Protein AF-A0A3D2P5N6-F1 (afdb_monomer_lite)

Radius of gyration: 14.39 Å; chains: 1; bounding box: 35×22×39 Å

Secondary structure (DSSP, 8-state):
---EEEEEEEETTEEEEEEEETTEEEEEEEEE-TTSEEEEEEEEEEE-SSSTTS-EEEEEEEEEEE--

Foldseek 3Di:
DWDKAKDWDDDPFKIWIWIATRNWIKIKIWGHDPQQKIKIWIWTWDDPDPDPPPDIDIDIDIDIGGHD

Sequence (68 aa):
THLHLGAEVGWKMMRIRGGFNQGYPTFGFGIYTPILLDIEYTYYSTELGKFAGQIPETNHMLALALRF

pLDDT: mean 78.44, std 9.74, range [50.88, 89.94]

Structure (mmCIF, N/CA/C/O backbone):
data_AF-A0A3D2P5N6-F1
#
_entry.id   AF-A0A3D2P5N6-F1
#
loop_
_atom_site.group_PDB
_atom_site.id
_atom_site.type_symbol
_atom_site.label_atom_id
_atom_site.label_alt_id
_atom_site.label_comp_id
_atom_site.label_asym_id
_atom_site.label_entity_id
_atom_site.label_seq_id
_atom_site.pdbx_PDB_ins_code
_atom_site.Cartn_x
_atom_site.Cartn_y
_atom_site.Cartn_z
_atom_site.occupancy
_atom_site.B_iso_or_equiv
_atom_site.auth_seq_id
_atom_site.auth_comp_id
_atom_site.auth_asym_id
_atom_site.auth_atom_id
_atom_site.pdbx_PDB_model_num
ATOM 1 N N . THR A 1 1 ? 2.106 -14.476 -21.605 1.00 50.88 1 THR A N 1
ATOM 2 C CA . THR A 1 1 ? 1.535 -14.945 -20.328 1.00 50.88 1 THR A CA 1
ATOM 3 C C . THR A 1 1 ? 1.881 -13.926 -19.271 1.00 50.88 1 THR A C 1
ATOM 5 O O . THR A 1 1 ? 3.059 -13.753 -18.996 1.00 50.88 1 THR A O 1
ATOM 8 N N . HIS A 1 2 ? 0.906 -13.170 -18.775 1.00 61.72 2 HIS A N 1
ATOM 9 C CA . HIS A 1 2 ? 1.155 -12.113 -17.794 1.00 61.72 2 HIS A CA 1
ATOM 10 C C . HIS A 1 2 ? 1.234 -12.745 -16.398 1.00 61.72 2 HIS A C 1
ATOM 12 O O . HIS A 1 2 ? 0.351 -13.515 -16.023 1.00 61.72 2 HIS A O 1
ATOM 18 N N . LEU A 1 3 ? 2.328 -12.500 -15.672 1.00 66.69 3 LEU A N 1
ATOM 19 C CA . LEU A 1 3 ? 2.525 -13.008 -14.316 1.00 66.69 3 LEU A CA 1
ATOM 20 C C . LEU A 1 3 ? 2.010 -11.966 -13.321 1.00 66.69 3 LEU A C 1
ATOM 22 O O . LEU A 1 3 ? 2.472 -10.823 -13.315 1.00 66.69 3 LEU A O 1
ATOM 26 N N . HIS A 1 4 ? 1.059 -12.386 -12.494 1.00 75.94 4 HIS A N 1
ATOM 27 C CA . HIS A 1 4 ? 0.464 -11.584 -11.435 1.00 75.94 4 HIS A CA 1
ATOM 28 C C . HIS A 1 4 ? 0.727 -12.304 -10.116 1.00 75.94 4 HIS A C 1
ATOM 30 O O . HIS A 1 4 ? 0.257 -13.424 -9.918 1.00 75.94 4 HIS A O 1
ATOM 36 N N . LEU A 1 5 ? 1.505 -11.689 -9.232 1.00 77.94 5 LEU A N 1
ATOM 37 C CA . LEU A 1 5 ? 1.787 -12.218 -7.899 1.00 77.94 5 LEU A CA 1
ATOM 38 C C . LEU A 1 5 ? 1.362 -11.175 -6.878 1.00 77.94 5 LEU A C 1
ATOM 40 O O . LEU A 1 5 ? 1.667 -10.003 -7.036 1.00 77.94 5 LEU A O 1
ATOM 44 N N . GLY A 1 6 ? 0.650 -11.574 -5.834 1.00 81.88 6 GLY A N 1
ATOM 45 C CA . GLY A 1 6 ? 0.151 -10.648 -4.825 1.00 81.88 6 GLY A CA 1
ATOM 46 C C . GLY A 1 6 ? 0.090 -11.301 -3.458 1.00 81.88 6 GLY A C 1
ATOM 47 O O . GLY A 1 6 ? -0.192 -12.491 -3.346 1.00 81.88 6 GLY A O 1
ATOM 48 N N . ALA A 1 7 ? 0.355 -10.509 -2.430 1.00 84.25 7 ALA A N 1
ATOM 49 C CA . ALA A 1 7 ? 0.203 -10.846 -1.030 1.00 84.25 7 ALA A CA 1
ATOM 50 C C . ALA A 1 7 ? -0.674 -9.787 -0.351 1.00 84.25 7 ALA A C 1
ATOM 52 O O . ALA A 1 7 ? -0.516 -8.584 -0.557 1.00 84.25 7 ALA A O 1
ATOM 53 N N . GLU A 1 8 ? -1.601 -10.242 0.481 1.00 86.50 8 GLU A N 1
ATOM 54 C CA . GLU A 1 8 ? -2.402 -9.389 1.353 1.00 86.50 8 GLU A CA 1
ATOM 55 C C . GLU A 1 8 ? -2.154 -9.805 2.804 1.00 86.50 8 GLU A C 1
ATOM 57 O O . GLU A 1 8 ? -2.167 -10.991 3.129 1.00 86.50 8 GLU A O 1
ATOM 62 N N . VAL A 1 9 ? -1.943 -8.821 3.675 1.00 85.56 9 VAL A N 1
ATOM 63 C CA . VAL A 1 9 ? -1.835 -8.986 5.123 1.00 85.56 9 VAL A CA 1
ATOM 64 C C . VAL A 1 9 ? -2.878 -8.089 5.777 1.00 85.56 9 VAL A C 1
ATOM 66 O O . VAL A 1 9 ? -2.814 -6.866 5.681 1.00 85.56 9 VAL A O 1
ATOM 69 N N . GLY A 1 10 ? -3.859 -8.700 6.436 1.00 84.19 10 GLY A N 1
ATOM 70 C CA . GLY A 1 10 ? -4.941 -7.998 7.120 1.00 84.19 10 GLY A CA 1
ATOM 71 C C . GLY A 1 10 ? -4.908 -8.201 8.632 1.00 84.19 10 GLY A C 1
ATOM 72 O O . GLY A 1 10 ? -4.830 -9.327 9.114 1.00 84.19 10 GLY A O 1
ATOM 73 N N . TRP A 1 11 ? -5.044 -7.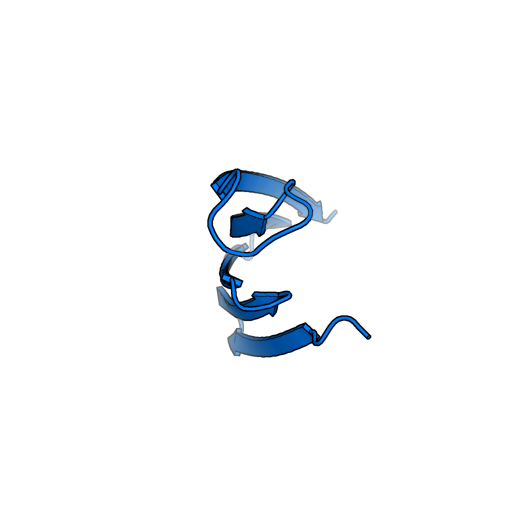104 9.371 1.00 82.94 11 TRP A N 1
ATOM 74 C CA . TRP A 1 11 ? -5.410 -7.053 10.784 1.00 82.94 11 TRP A CA 1
ATOM 75 C C . TRP A 1 11 ? -6.811 -6.453 10.950 1.00 82.94 11 TRP A C 1
ATOM 77 O O . TRP A 1 11 ? -7.354 -5.828 10.044 1.00 82.94 11 TRP A O 1
ATOM 87 N N . LYS A 1 12 ? -7.393 -6.602 12.147 1.00 77.25 12 LYS A N 1
ATOM 88 C CA . LYS A 1 12 ? -8.781 -6.220 12.483 1.00 77.25 12 LYS A CA 1
ATOM 89 C C . LYS A 1 12 ? -9.190 -4.790 12.071 1.00 77.25 12 LYS A C 1
ATOM 91 O O . LYS A 1 12 ? -10.375 -4.546 11.891 1.00 77.25 12 LYS A O 1
ATOM 96 N N . MET A 1 13 ? -8.233 -3.868 11.944 1.00 80.50 13 MET A N 1
ATOM 97 C CA . MET A 1 13 ? -8.466 -2.456 11.607 1.00 80.50 13 MET A CA 1
ATOM 98 C C . MET A 1 13 ? -7.696 -1.985 10.360 1.00 80.50 13 MET A C 1
ATOM 100 O O . MET A 1 13 ? -7.928 -0.884 9.878 1.00 80.50 13 MET A O 1
ATOM 104 N N . MET A 1 14 ? -6.760 -2.780 9.835 1.00 85.88 14 MET A N 1
ATOM 105 C CA . MET A 1 14 ? -5.859 -2.346 8.763 1.00 85.88 14 MET A CA 1
ATOM 106 C C . MET A 1 14 ? -5.561 -3.497 7.818 1.00 85.88 14 MET A C 1
ATOM 108 O O . MET A 1 14 ? -5.343 -4.619 8.260 1.00 85.88 14 MET A O 1
ATOM 112 N N . ARG A 1 15 ? -5.472 -3.219 6.527 1.00 88.06 15 ARG A N 1
ATOM 113 C CA . ARG A 1 15 ? -5.137 -4.189 5.490 1.00 88.06 15 ARG A CA 1
ATOM 114 C C . ARG A 1 15 ? -4.026 -3.626 4.629 1.00 88.06 15 ARG A C 1
ATOM 116 O O . ARG A 1 15 ? -4.124 -2.517 4.135 1.00 88.06 15 ARG A O 1
ATOM 123 N N . ILE A 1 16 ? -2.964 -4.386 4.441 1.00 88.19 16 ILE A N 1
ATOM 124 C CA . ILE A 1 16 ? -1.846 -4.019 3.582 1.00 88.19 16 ILE A CA 1
ATOM 125 C C . ILE A 1 16 ? -1.813 -5.023 2.439 1.00 88.19 16 ILE A C 1
ATOM 127 O O . ILE A 1 16 ? -1.853 -6.230 2.659 1.00 88.19 16 ILE A O 1
ATOM 131 N N . ARG A 1 17 ? -1.766 -4.529 1.209 1.00 86.50 17 ARG A N 1
ATOM 132 C CA . ARG A 1 17 ? -1.658 -5.318 -0.015 1.00 86.50 17 ARG A CA 1
ATOM 133 C C . ARG A 1 17 ? -0.346 -4.968 -0.696 1.00 86.50 17 ARG A C 1
ATOM 135 O O . ARG A 1 17 ? 0.018 -3.805 -0.794 1.00 86.50 17 ARG A O 1
ATOM 142 N N . GLY A 1 18 ? 0.371 -5.968 -1.169 1.00 87.75 18 GLY A N 1
ATOM 143 C CA . GLY A 1 18 ? 1.576 -5.794 -1.964 1.00 87.75 18 GLY A CA 1
ATOM 144 C C . GLY A 1 18 ? 1.547 -6.792 -3.102 1.00 87.75 18 GLY A C 1
ATOM 145 O O . GLY A 1 18 ? 1.229 -7.955 -2.891 1.00 87.75 18 GLY A O 1
ATOM 146 N N . GLY A 1 19 ? 1.854 -6.371 -4.316 1.00 83.25 19 GLY A N 1
ATOM 147 C CA . GLY A 1 19 ? 1.863 -7.266 -5.461 1.00 83.25 19 GLY A CA 1
ATOM 148 C C . GLY A 1 19 ? 2.852 -6.844 -6.522 1.00 83.25 19 GLY A C 1
ATOM 149 O O . GLY A 1 19 ? 3.426 -5.766 -6.473 1.00 83.25 19 GLY A O 1
ATOM 150 N N . PHE A 1 20 ? 3.044 -7.726 -7.483 1.00 77.88 20 PHE A N 1
ATOM 151 C CA . PHE A 1 20 ? 3.794 -7.515 -8.696 1.00 77.88 20 PHE A CA 1
ATOM 152 C C . PHE A 1 20 ? 2.885 -7.861 -9.865 1.00 77.88 20 PHE A C 1
ATOM 154 O O . PHE A 1 20 ? 2.429 -8.998 -10.010 1.00 77.88 20 PHE A O 1
ATOM 161 N N . ASN A 1 21 ? 2.619 -6.864 -10.695 1.00 74.06 21 ASN A N 1
ATOM 162 C CA . ASN A 1 21 ? 1.862 -7.010 -11.922 1.00 74.06 21 ASN A CA 1
ATOM 163 C C . ASN A 1 21 ? 2.818 -6.811 -13.098 1.00 74.06 21 ASN A C 1
ATOM 165 O O . ASN A 1 21 ? 3.277 -5.697 -13.322 1.00 74.06 21 ASN A O 1
ATOM 169 N N . GLN A 1 22 ? 3.148 -7.883 -13.826 1.00 72.25 22 GLN A N 1
ATOM 170 C CA . GLN A 1 22 ? 4.001 -7.809 -15.025 1.00 72.25 22 GLN A CA 1
ATOM 171 C C . GLN A 1 22 ? 5.353 -7.110 -14.795 1.00 72.25 22 GLN A C 1
ATOM 173 O O . GLN A 1 22 ? 5.816 -6.338 -15.623 1.00 72.25 22 GLN A O 1
ATOM 178 N N . GLY A 1 23 ? 5.991 -7.371 -13.651 1.00 68.81 23 GLY A N 1
ATOM 179 C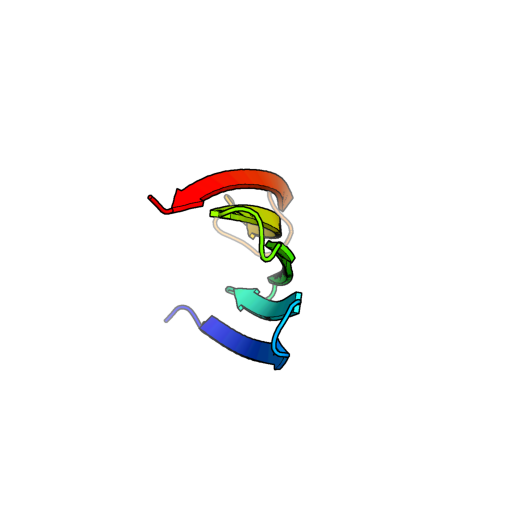 CA . GLY A 1 23 ? 7.273 -6.753 -13.293 1.00 68.81 23 GLY A CA 1
ATOM 180 C C . GLY A 1 23 ? 7.156 -5.420 -12.549 1.00 68.81 23 GLY A C 1
ATOM 181 O O . GLY A 1 23 ? 8.171 -4.925 -12.068 1.00 68.81 23 GLY A O 1
ATOM 182 N N . TYR A 1 24 ? 5.944 -4.886 -12.365 1.00 74.56 24 TYR A N 1
ATOM 183 C CA . TYR A 1 24 ? 5.732 -3.640 -11.632 1.00 74.56 24 TYR A CA 1
ATOM 184 C C . TYR A 1 24 ? 5.214 -3.866 -10.221 1.00 74.56 24 TYR A C 1
ATOM 186 O O . TYR A 1 24 ? 4.222 -4.582 -10.046 1.00 74.56 24 TYR A O 1
ATOM 194 N N . PRO A 1 25 ? 5.831 -3.233 -9.211 1.00 78.69 25 PRO A N 1
ATOM 195 C CA . PRO A 1 25 ? 5.329 -3.286 -7.855 1.00 78.69 25 PRO A CA 1
ATOM 196 C C . PRO A 1 25 ? 3.995 -2.539 -7.740 1.00 78.69 25 PRO A C 1
ATOM 198 O O . PRO A 1 25 ? 3.772 -1.473 -8.311 1.00 78.69 25 PRO A O 1
ATOM 201 N N . THR A 1 26 ? 3.105 -3.125 -6.960 1.00 84.81 26 THR A N 1
ATOM 202 C CA . THR A 1 26 ? 1.815 -2.596 -6.543 1.00 84.81 26 THR A CA 1
ATOM 203 C C . THR A 1 26 ? 1.786 -2.611 -5.024 1.00 84.81 26 THR A C 1
ATOM 205 O O . THR A 1 26 ? 2.178 -3.594 -4.399 1.00 84.81 26 THR A O 1
ATOM 208 N N . PHE A 1 27 ? 1.319 -1.530 -4.422 1.00 87.44 27 PHE A N 1
ATOM 209 C CA . PHE A 1 27 ? 1.181 -1.369 -2.987 1.00 87.44 27 PHE A CA 1
ATOM 210 C C . PHE A 1 27 ? -0.219 -0.855 -2.664 1.00 87.44 27 PHE A C 1
ATOM 212 O O . PHE A 1 27 ? -0.746 0.029 -3.323 1.00 87.44 27 PHE A O 1
ATOM 219 N N . GLY A 1 28 ? -0.844 -1.396 -1.636 1.00 87.12 28 GLY A N 1
ATOM 220 C CA . GLY A 1 28 ? -2.167 -1.009 -1.191 1.00 87.12 28 GLY A CA 1
ATOM 221 C C . GLY A 1 28 ? -2.224 -0.980 0.322 1.00 87.12 28 GLY A C 1
ATOM 222 O O . GLY A 1 28 ? -1.594 -1.778 1.009 1.00 87.12 28 GLY A O 1
ATOM 223 N N . PHE A 1 29 ? -3.005 -0.056 0.841 1.00 89.19 29 PHE A N 1
ATOM 224 C CA . PHE A 1 29 ? -3.213 0.159 2.254 1.00 89.19 29 PHE A CA 1
ATOM 225 C C . PHE A 1 29 ? -4.685 0.485 2.484 1.00 89.19 29 PHE A C 1
ATOM 227 O O . PHE A 1 29 ? -5.234 1.366 1.840 1.00 89.19 29 PHE A O 1
ATOM 234 N N . GLY A 1 30 ? -5.332 -0.237 3.382 1.00 88.62 30 GLY A N 1
ATOM 235 C CA . GLY A 1 30 ? -6.722 -0.062 3.762 1.00 88.62 30 GLY A CA 1
ATOM 236 C C . GLY A 1 30 ? -6.836 0.113 5.266 1.00 88.62 30 GLY A C 1
ATOM 237 O O . GLY A 1 30 ? -6.151 -0.579 6.021 1.00 88.62 30 GLY A O 1
ATOM 238 N N . ILE A 1 31 ? -7.697 1.022 5.708 1.00 87.00 31 ILE A N 1
ATOM 239 C CA . ILE A 1 31 ? -8.074 1.182 7.110 1.00 87.00 31 ILE A CA 1
ATOM 240 C C . ILE A 1 31 ? -9.575 0.956 7.222 1.00 87.00 31 ILE A C 1
ATOM 242 O O . ILE A 1 31 ? -10.374 1.708 6.667 1.00 87.00 31 ILE A O 1
ATOM 246 N N . TYR A 1 32 ? -9.930 -0.021 8.047 1.00 85.31 32 TYR A N 1
ATOM 247 C CA . TYR A 1 32 ? -11.295 -0.273 8.472 1.00 85.31 32 TYR A CA 1
ATOM 248 C C . TYR A 1 32 ? -11.531 0.460 9.783 1.00 85.31 32 TYR A C 1
ATOM 250 O O . TYR A 1 32 ? -10.966 0.088 10.810 1.00 85.31 32 TYR A O 1
ATOM 258 N N . THR A 1 33 ? -12.377 1.487 9.786 1.00 78.12 33 THR A N 1
ATOM 259 C CA . THR A 1 33 ? -12.809 2.099 11.047 1.00 78.12 33 THR A CA 1
ATOM 260 C C . THR A 1 33 ? -14.068 1.404 11.579 1.00 78.12 33 THR A C 1
ATOM 262 O O . THR A 1 33 ? -14.926 0.990 10.799 1.00 78.12 33 THR A O 1
ATOM 265 N N . PRO A 1 34 ? -14.239 1.290 12.909 1.00 70.75 34 PRO A N 1
ATOM 266 C CA . PRO A 1 34 ? -15.448 0.711 13.505 1.00 70.75 34 PRO A CA 1
ATOM 267 C C . PRO A 1 34 ? -16.719 1.555 13.275 1.00 70.75 34 PRO A C 1
ATOM 269 O O . PRO A 1 34 ? -17.810 1.110 13.606 1.00 70.75 34 PRO A O 1
ATOM 272 N N . ILE A 1 35 ? -16.585 2.756 12.701 1.00 72.69 35 ILE A N 1
ATOM 273 C CA . ILE A 1 35 ? -17.650 3.737 12.430 1.00 72.69 35 ILE A CA 1
ATOM 274 C C . ILE A 1 35 ? -18.256 3.564 11.017 1.00 72.69 35 ILE A C 1
ATOM 276 O O . ILE A 1 35 ? -18.840 4.487 10.471 1.00 72.69 35 ILE A O 1
ATOM 280 N N . LEU A 1 36 ? -18.174 2.363 10.426 1.00 73.56 36 LEU A N 1
ATOM 281 C CA . LEU A 1 36 ? -18.740 2.015 9.103 1.00 73.56 36 LEU A CA 1
ATOM 282 C C . LEU A 1 36 ? -17.986 2.592 7.884 1.00 73.56 36 LEU A C 1
ATOM 284 O O . LEU A 1 36 ? -18.420 2.384 6.750 1.00 73.56 36 LEU A O 1
ATOM 288 N N . LEU A 1 37 ? -16.854 3.273 8.084 1.00 81.56 37 LEU A N 1
ATOM 289 C CA . LEU A 1 37 ? -16.040 3.831 7.002 1.00 81.56 37 LEU A CA 1
ATOM 290 C C . LEU A 1 37 ? -14.823 2.940 6.724 1.00 81.56 37 LEU A C 1
ATOM 292 O O . LEU A 1 37 ? -13.982 2.728 7.606 1.00 81.56 37 LEU A O 1
ATOM 296 N N . ASP A 1 38 ? -14.734 2.459 5.489 1.00 86.31 38 ASP A N 1
ATOM 297 C CA . ASP A 1 38 ? -13.567 1.784 4.934 1.00 86.31 38 ASP A CA 1
ATOM 298 C C . ASP A 1 38 ? -12.855 2.721 3.957 1.00 86.31 38 ASP A C 1
ATOM 300 O O . ASP A 1 38 ? -13.468 3.287 3.047 1.00 86.31 38 ASP A O 1
ATOM 304 N N . ILE A 1 39 ? -11.563 2.921 4.189 1.00 88.25 39 ILE A N 1
ATOM 305 C CA . ILE A 1 39 ? -10.716 3.791 3.378 1.00 88.25 39 ILE A CA 1
ATOM 306 C C . ILE A 1 39 ? -9.631 2.918 2.778 1.00 88.25 39 ILE A C 1
ATOM 308 O O . ILE A 1 39 ? -8.800 2.385 3.508 1.00 88.25 39 ILE A O 1
ATOM 312 N N . GLU A 1 40 ? -9.595 2.820 1.455 1.00 88.81 40 GLU A N 1
ATOM 313 C CA . GLU A 1 40 ? -8.598 2.046 0.729 1.00 88.81 40 GLU A CA 1
ATOM 314 C C . GLU A 1 40 ? -7.783 2.969 -0.176 1.00 88.81 40 GLU A C 1
ATOM 316 O O . GLU A 1 40 ? -8.302 3.674 -1.035 1.00 88.81 40 GLU A O 1
ATOM 321 N N . TYR A 1 41 ? -6.472 2.949 -0.001 1.00 89.94 41 TYR A N 1
ATOM 322 C CA . TYR A 1 41 ? -5.505 3.643 -0.829 1.00 89.94 41 TYR A CA 1
ATOM 323 C C . TYR A 1 41 ? -4.646 2.622 -1.566 1.00 89.94 41 TYR A C 1
ATOM 325 O O . TYR A 1 41 ? -3.997 1.782 -0.949 1.00 89.94 41 TYR A O 1
ATOM 333 N N . THR A 1 42 ? -4.623 2.685 -2.890 1.00 87.50 42 THR A N 1
ATOM 334 C CA . THR A 1 42 ? -3.828 1.792 -3.732 1.00 87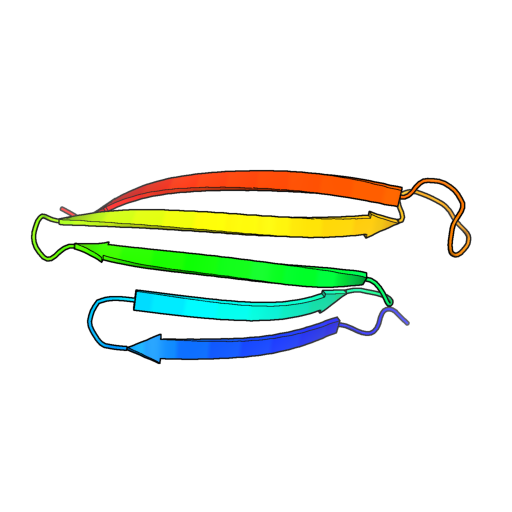.50 42 THR A CA 1
ATOM 335 C C . THR A 1 42 ? -2.917 2.612 -4.623 1.00 87.50 42 THR A C 1
ATOM 337 O O . THR A 1 42 ? -3.351 3.496 -5.354 1.00 87.50 42 THR A O 1
ATOM 340 N N . TYR A 1 43 ? -1.640 2.288 -4.560 1.00 86.06 43 TYR A N 1
ATOM 341 C CA . TYR A 1 43 ? -0.584 2.800 -5.401 1.00 86.06 43 TYR A CA 1
ATOM 342 C C . TYR A 1 43 ? -0.102 1.672 -6.303 1.00 86.06 43 TYR A C 1
ATOM 344 O O . TYR A 1 43 ? 0.401 0.657 -5.824 1.00 86.06 43 TYR A O 1
ATOM 352 N N . TYR A 1 44 ? -0.237 1.822 -7.609 1.00 82.38 44 TYR A N 1
ATOM 353 C CA . TYR A 1 44 ? 0.289 0.830 -8.534 1.00 82.38 44 TYR A CA 1
ATOM 354 C C . TYR A 1 44 ? 0.993 1.509 -9.686 1.00 82.38 44 TYR A C 1
ATOM 356 O O . TYR A 1 44 ? 0.540 2.530 -10.201 1.00 82.38 44 TYR A O 1
ATOM 364 N N . SER A 1 45 ? 2.102 0.910 -10.093 1.00 74.50 45 SER A N 1
ATOM 365 C CA . SER A 1 45 ? 2.747 1.258 -11.345 1.00 74.50 45 SER A CA 1
ATOM 366 C C . SER A 1 45 ? 2.450 0.162 -12.360 1.00 74.50 45 SER A C 1
ATOM 368 O O . SER A 1 45 ? 2.311 -1.011 -12.011 1.00 74.50 45 SER A O 1
ATOM 370 N N . THR A 1 46 ? 2.290 0.537 -13.619 1.00 74.06 46 THR A N 1
ATOM 37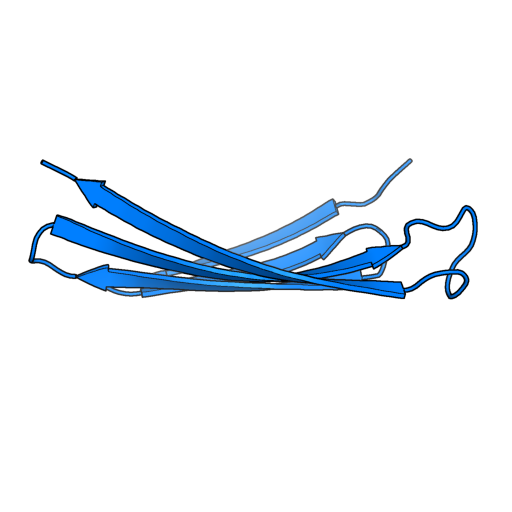1 C CA . THR A 1 46 ? 2.067 -0.406 -14.709 1.00 74.06 46 THR A CA 1
ATOM 372 C C . THR A 1 46 ? 2.705 0.107 -15.991 1.00 74.06 46 THR A C 1
ATOM 374 O O . THR A 1 46 ? 2.947 1.302 -16.149 1.00 74.06 46 THR A O 1
ATOM 377 N N . GLU A 1 47 ? 2.997 -0.803 -16.910 1.00 70.31 47 GLU A N 1
ATOM 378 C CA . GLU A 1 47 ? 3.425 -0.463 -18.261 1.00 70.31 47 GLU A CA 1
ATOM 379 C C . GLU A 1 47 ? 2.231 -0.434 -19.198 1.00 70.31 47 GLU A C 1
ATOM 381 O O . GLU A 1 47 ? 1.627 -1.470 -19.464 1.00 70.31 47 GLU A O 1
ATOM 386 N N . LEU A 1 48 ? 1.934 0.737 -19.768 1.00 69.38 48 LEU A N 1
ATOM 387 C CA . LEU A 1 48 ? 1.009 0.829 -20.905 1.00 69.38 48 LEU A CA 1
ATOM 388 C C . LEU A 1 48 ? 1.678 0.464 -22.242 1.00 69.38 48 LEU A C 1
ATOM 390 O O . LEU A 1 48 ? 1.003 0.307 -23.260 1.00 69.38 48 LEU A O 1
ATOM 394 N N . GLY A 1 49 ? 3.010 0.374 -22.264 1.00 59.69 49 GLY A N 1
ATOM 395 C CA . GLY A 1 49 ? 3.792 0.074 -23.460 1.00 59.69 49 GLY A CA 1
ATOM 396 C C . GLY A 1 49 ? 3.829 -1.414 -23.820 1.00 59.69 49 GLY A C 1
ATOM 397 O O . GLY A 1 49 ? 3.553 -2.287 -23.005 1.00 59.69 49 GLY A O 1
ATOM 398 N N . LYS A 1 50 ? 4.236 -1.718 -25.059 1.00 55.81 50 LYS A N 1
ATOM 399 C CA . LYS A 1 50 ? 4.475 -3.104 -25.511 1.00 55.81 50 LYS A CA 1
ATOM 400 C C . LYS A 1 50 ? 5.750 -3.714 -24.917 1.00 55.81 50 LYS A C 1
ATOM 402 O O . LYS A 1 50 ? 5.911 -4.932 -24.967 1.00 55.81 50 LYS A O 1
ATOM 407 N N . PHE A 1 51 ? 6.656 -2.874 -24.422 1.00 59.28 51 PHE A N 1
ATOM 408 C CA . PHE A 1 51 ? 7.965 -3.256 -23.905 1.00 59.28 51 PHE A CA 1
ATOM 409 C C . PHE A 1 51 ? 8.215 -2.678 -22.525 1.00 59.28 51 PHE A C 1
ATOM 411 O O . PHE A 1 51 ? 7.703 -1.602 -22.190 1.00 59.28 51 PHE A O 1
ATOM 418 N N . ALA A 1 52 ? 9.086 -3.368 -21.788 1.00 58.91 52 ALA A N 1
ATOM 419 C CA . ALA A 1 52 ? 9.456 -2.923 -20.470 1.00 58.91 52 ALA A CA 1
ATOM 420 C C . ALA A 1 52 ? 10.213 -1.573 -20.510 1.00 58.91 52 ALA A C 1
ATOM 422 O O . ALA A 1 52 ? 11.183 -1.436 -21.252 1.00 58.91 52 ALA A O 1
ATOM 423 N N . GLY A 1 53 ? 9.769 -0.572 -19.749 1.00 59.91 53 GLY A N 1
ATOM 424 C CA . GLY A 1 53 ? 10.329 0.771 -19.616 1.00 59.91 53 GLY A CA 1
ATOM 425 C C 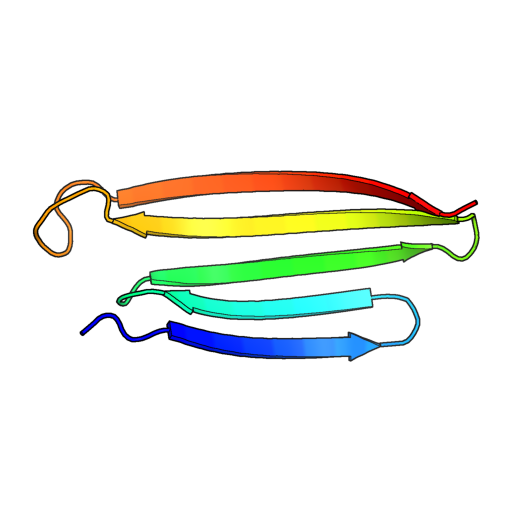. GLY A 1 53 ? 9.797 1.796 -20.618 1.00 59.91 53 GLY A C 1
ATOM 426 O O . GLY A 1 53 ? 10.262 2.931 -20.611 1.00 59.91 53 GLY A O 1
ATOM 427 N N . GLN A 1 54 ? 8.846 1.434 -21.488 1.00 64.38 54 GLN A N 1
ATOM 428 C CA . GLN A 1 54 ? 8.430 2.318 -22.581 1.00 64.38 54 GLN A CA 1
ATOM 429 C C . GLN A 1 54 ? 7.529 3.471 -22.109 1.00 64.38 54 GLN A C 1
ATOM 431 O O . GLN A 1 54 ? 7.772 4.621 -22.466 1.00 64.38 54 GLN A O 1
ATOM 436 N N . ILE A 1 55 ? 6.487 3.174 -21.326 1.00 70.81 55 ILE A N 1
ATOM 437 C CA . ILE A 1 55 ? 5.588 4.178 -20.736 1.00 70.81 55 ILE A CA 1
ATOM 438 C C . ILE A 1 55 ? 5.206 3.690 -19.334 1.00 70.81 55 ILE A C 1
ATOM 440 O O . ILE A 1 55 ? 4.222 2.954 -19.199 1.00 70.81 55 ILE A O 1
ATOM 444 N N . PRO A 1 56 ? 6.007 4.020 -18.305 1.00 68.12 56 PRO A N 1
ATOM 445 C CA . PRO A 1 56 ? 5.638 3.735 -16.929 1.00 68.12 56 PRO A CA 1
ATOM 446 C C . PRO A 1 56 ? 4.499 4.675 -16.522 1.00 68.12 56 PRO A C 1
ATOM 448 O O . PRO A 1 56 ? 4.663 5.894 -16.504 1.00 68.12 56 PRO A O 1
ATOM 451 N N . GLU A 1 57 ? 3.342 4.108 -16.204 1.00 76.31 57 GLU A N 1
ATOM 452 C CA . GLU A 1 57 ? 2.209 4.833 -15.644 1.00 76.31 57 GLU A CA 1
ATOM 453 C C . GLU A 1 57 ? 2.104 4.512 -14.160 1.00 76.31 57 GLU A C 1
ATOM 455 O O . GLU A 1 57 ? 2.038 3.351 -13.753 1.00 76.31 57 GLU A O 1
ATOM 460 N N . THR A 1 58 ? 2.101 5.558 -13.347 1.00 79.75 58 THR A N 1
ATOM 461 C CA . THR A 1 58 ? 1.932 5.445 -11.906 1.00 79.75 58 THR A CA 1
ATOM 462 C C . THR A 1 58 ? 0.580 6.011 -11.540 1.00 79.75 58 THR A C 1
ATOM 464 O O . THR A 1 58 ? 0.305 7.186 -11.775 1.00 79.75 58 THR A O 1
ATOM 467 N N . ASN A 1 59 ? -0.246 5.171 -10.933 1.00 84.19 59 ASN A N 1
ATOM 468 C CA . ASN A 1 59 ? -1.602 5.508 -10.563 1.00 84.19 59 ASN A CA 1
ATOM 469 C C . ASN A 1 59 ? -1.773 5.469 -9.049 1.00 84.19 59 ASN A C 1
ATOM 471 O O . ASN A 1 59 ? -1.302 4.566 -8.352 1.00 84.19 59 ASN A O 1
ATOM 475 N N . HIS A 1 60 ? -2.513 6.459 -8.561 1.00 88.31 60 HIS A N 1
ATOM 476 C CA . HIS A 1 60 ? -2.969 6.544 -7.186 1.00 88.31 60 HIS A CA 1
ATOM 477 C C . HIS A 1 60 ? -4.488 6.421 -7.199 1.00 88.31 60 HIS A C 1
ATOM 479 O O . HIS A 1 60 ? -5.179 7.218 -7.829 1.00 88.31 60 HIS A O 1
ATOM 485 N N . MET A 1 61 ? -5.010 5.422 -6.507 1.00 87.81 61 MET A N 1
ATOM 486 C CA . MET A 1 61 ? -6.435 5.169 -6.398 1.00 87.81 61 MET A CA 1
ATOM 487 C C . MET A 1 61 ? -6.833 5.258 -4.934 1.00 87.81 61 MET A C 1
ATOM 489 O O . MET A 1 61 ? -6.272 4.566 -4.088 1.00 87.81 61 MET A O 1
ATOM 493 N N . LEU A 1 62 ? -7.807 6.112 -4.642 1.00 88.50 62 LEU A N 1
ATOM 494 C CA . LEU A 1 62 ? -8.390 6.246 -3.317 1.00 88.50 62 LEU A CA 1
ATOM 495 C C . LEU A 1 62 ? -9.858 5.839 -3.413 1.00 88.50 62 LEU A C 1
ATOM 497 O O . LEU A 1 62 ? -10.617 6.415 -4.189 1.00 88.50 62 LEU A O 1
ATOM 501 N N . ALA A 1 63 ? -10.235 4.823 -2.651 1.00 88.19 63 ALA A N 1
ATOM 502 C CA . ALA A 1 63 ? -11.589 4.319 -2.546 1.00 88.19 63 ALA A CA 1
ATOM 503 C C . ALA A 1 63 ? -12.104 4.546 -1.123 1.00 88.19 63 ALA A C 1
ATOM 505 O O . ALA A 1 63 ? -11.400 4.338 -0.135 1.00 88.19 63 ALA A O 1
ATOM 506 N N . LEU A 1 64 ? -13.345 5.012 -1.039 1.00 87.38 64 LEU A N 1
ATOM 507 C CA . LEU A 1 64 ? -14.068 5.229 0.204 1.00 87.38 64 LEU A CA 1
ATOM 508 C C . LEU A 1 64 ? -15.337 4.393 0.119 1.00 87.38 64 LEU A C 1
ATOM 510 O O . LEU A 1 64 ? -16.139 4.588 -0.795 1.00 87.38 64 LEU A O 1
ATOM 514 N N . ALA A 1 65 ? -15.517 3.472 1.054 1.00 86.38 65 ALA A N 1
ATOM 515 C CA . ALA A 1 65 ? -16.710 2.649 1.134 1.00 86.38 65 ALA A CA 1
ATOM 516 C C . ALA A 1 65 ? -17.412 2.884 2.472 1.00 86.38 65 ALA A C 1
ATOM 518 O O . ALA A 1 65 ? -16.805 2.795 3.540 1.00 86.38 65 ALA A O 1
ATOM 519 N N . LEU A 1 66 ? -18.712 3.179 2.406 1.00 84.06 66 LEU A N 1
ATOM 520 C CA . LEU A 1 66 ? -19.580 3.215 3.578 1.00 84.06 66 LEU A CA 1
ATOM 521 C C . LEU A 1 66 ? -20.350 1.896 3.660 1.00 84.06 66 LEU A C 1
ATOM 523 O O . LEU A 1 66 ? -21.051 1.526 2.718 1.00 84.06 66 LEU A O 1
ATOM 527 N N . ARG A 1 67 ? -20.210 1.178 4.774 1.00 72.31 67 ARG A N 1
ATOM 528 C CA . ARG A 1 67 ? -20.910 -0.088 5.027 1.00 72.31 67 ARG A CA 1
ATOM 529 C C . ARG A 1 67 ? -22.008 0.126 6.058 1.00 72.31 67 ARG A C 1
ATOM 531 O O . ARG A 1 67 ? -21.689 0.183 7.233 1.00 72.31 67 ARG A O 1
ATOM 538 N N . PHE A 1 68 ? -23.257 0.240 5.617 1.00 68.06 68 PHE A N 1
ATOM 5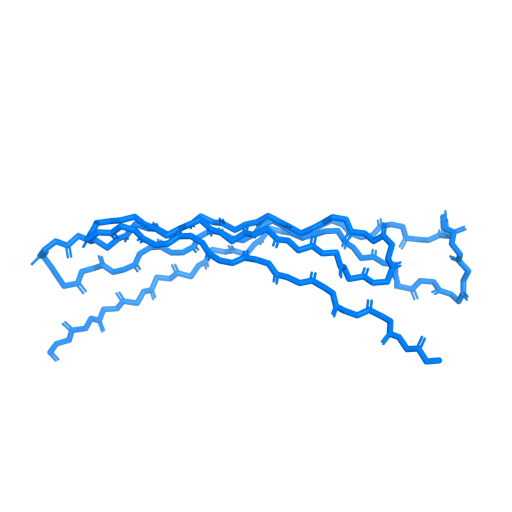39 C CA . PHE A 1 68 ? -24.443 0.335 6.479 1.00 68.06 68 PHE A CA 1
ATOM 540 C C . PHE A 1 68 ? -24.952 -1.039 6.916 1.00 68.06 68 PHE A C 1
ATOM 542 O O . PHE A 1 68 ? -24.846 -1.983 6.098 1.00 68.06 68 PHE A O 1
#